Protein AF-B0CZV7-F1 (afdb_monomer_lite)

Foldseek 3Di:
DFAAQVQDDPVQWGDPVSVVVVFVVLQLVQQQVVCVVVVHDRGSAAWPDKDKDFDAIDGGGQDKDKDKDWPDHDQAKTKIKMWIARPPVRDTGMIMITIGGHDDDDDDDDD

Secondary structure (DSSP, 8-state):
-B--GGGB-TTSBB-HHHHHHHHHHHHHHHHHHHHHHTTS-----EEEEEEEEE----BTT-BEEEEEEEEEE-SS-EEEEEEEEETTTTEEEEEEEEEEEPPPPP-----

Structure (mmCIF, N/CA/C/O backbone):
data_AF-B0CZV7-F1
#
_entry.id   AF-B0CZV7-F1
#
loop_
_atom_site.group_PDB
_atom_site.id
_atom_site.type_symbol
_atom_site.label_atom_id
_atom_site.label_alt_id
_atom_site.label_comp_id
_atom_site.label_asym_id
_atom_site.label_entity_id
_atom_site.label_seq_id
_atom_site.pdbx_PDB_ins_code
_atom_site.Cartn_x
_atom_site.Cartn_y
_atom_site.Cartn_z
_atom_site.occupancy
_atom_site.B_iso_or_equiv
_atom_site.auth_seq_id
_atom_site.auth_comp_id
_atom_site.auth_asym_id
_atom_site.auth_atom_id
_atom_site.pdbx_PDB_model_num
ATOM 1 N N . MET A 1 1 ? -4.602 -3.966 -10.012 1.00 88.94 1 MET A N 1
ATOM 2 C CA . MET A 1 1 ? -4.160 -2.762 -10.747 1.00 88.94 1 MET A CA 1
ATOM 3 C C . MET A 1 1 ? -3.134 -3.163 -11.805 1.00 88.94 1 MET A C 1
ATOM 5 O O . MET A 1 1 ? -2.520 -4.210 -11.637 1.00 88.94 1 MET A O 1
ATOM 9 N N . VAL A 1 2 ? -2.962 -2.408 -12.890 1.00 94.88 2 VAL A N 1
ATOM 10 C CA . VAL A 1 2 ? -1.911 -2.651 -13.901 1.00 94.88 2 VAL A CA 1
ATOM 11 C C . VAL A 1 2 ? -0.923 -1.489 -13.840 1.00 94.88 2 VAL A C 1
ATOM 13 O O . VAL A 1 2 ? -1.350 -0.355 -13.672 1.00 94.88 2 VAL A O 1
ATOM 16 N N . CYS A 1 3 ? 0.374 -1.789 -13.908 1.00 94.69 3 CYS A N 1
ATOM 17 C CA . CYS A 1 3 ? 1.435 -0.787 -13.965 1.00 94.69 3 CYS A CA 1
ATOM 18 C C . CYS A 1 3 ? 1.385 -0.064 -15.318 1.00 94.69 3 CYS A C 1
ATOM 20 O O . CYS A 1 3 ? 1.649 -0.689 -16.347 1.00 94.69 3 CYS A O 1
ATOM 22 N N . ASP A 1 4 ? 1.021 1.213 -15.310 1.00 96.19 4 ASP A N 1
ATOM 23 C CA . ASP A 1 4 ? 0.996 2.062 -16.501 1.00 96.19 4 ASP A CA 1
ATOM 24 C C . ASP A 1 4 ? 2.350 2.767 -16.715 1.00 96.19 4 ASP A C 1
ATOM 26 O O . ASP A 1 4 ? 3.151 2.867 -15.783 1.00 96.19 4 ASP A O 1
ATOM 30 N N . ILE A 1 5 ? 2.618 3.252 -17.932 1.00 95.81 5 ILE A N 1
ATOM 31 C CA . ILE A 1 5 ? 3.850 3.985 -18.250 1.00 95.81 5 ILE A CA 1
ATOM 32 C C . ILE A 1 5 ? 3.982 5.260 -17.411 1.00 95.81 5 ILE A C 1
ATOM 34 O O . ILE A 1 5 ? 5.089 5.579 -16.979 1.00 95.81 5 ILE A O 1
ATOM 38 N N . ASP A 1 6 ? 2.865 5.915 -17.085 1.00 96.44 6 ASP A N 1
ATOM 39 C CA . ASP A 1 6 ? 2.847 7.136 -16.268 1.00 96.44 6 ASP A CA 1
ATOM 40 C C . ASP A 1 6 ? 3.269 6.888 -14.812 1.00 96.44 6 ASP A C 1
ATOM 42 O O . ASP A 1 6 ? 3.616 7.809 -14.074 1.00 96.44 6 ASP A O 1
ATOM 46 N N . MET A 1 7 ? 3.269 5.625 -14.383 1.00 96.44 7 MET A N 1
ATOM 47 C CA . MET A 1 7 ? 3.718 5.215 -13.056 1.00 96.44 7 MET A CA 1
ATOM 48 C C . MET A 1 7 ? 5.208 4.864 -13.019 1.00 96.44 7 MET A C 1
ATOM 50 O O . MET A 1 7 ? 5.754 4.555 -11.955 1.00 96.44 7 MET A O 1
ATOM 54 N N . CYS A 1 8 ? 5.869 4.820 -14.174 1.00 96.31 8 CYS A N 1
ATOM 55 C CA . CYS A 1 8 ? 7.237 4.356 -14.297 1.00 96.31 8 CYS A CA 1
ATOM 56 C C . CYS A 1 8 ? 8.246 5.504 -14.274 1.00 96.31 8 CYS A C 1
ATOM 58 O O . CYS A 1 8 ? 8.010 6.622 -14.717 1.00 96.31 8 CYS A O 1
ATOM 60 N N . SER A 1 9 ? 9.434 5.189 -13.771 1.00 94.44 9 SER A N 1
ATOM 61 C CA . SER A 1 9 ? 10.618 6.024 -13.946 1.00 94.44 9 SER A CA 1
ATOM 62 C C . SER A 1 9 ? 11.095 6.009 -15.404 1.00 94.44 9 SER A C 1
ATOM 64 O O . SER A 1 9 ? 10.710 5.144 -16.193 1.00 94.44 9 SER A O 1
ATOM 66 N N . ALA A 1 10 ? 12.062 6.871 -15.732 1.00 92.06 10 ALA A N 1
ATOM 67 C CA . ALA A 1 10 ? 12.737 6.876 -17.036 1.00 92.06 10 ALA A CA 1
ATOM 68 C C . ALA A 1 10 ? 13.399 5.530 -17.416 1.00 92.06 10 ALA A C 1
ATOM 70 O O . ALA A 1 10 ? 13.737 5.314 -18.574 1.00 92.06 10 ALA A O 1
ATOM 71 N N . ARG A 1 11 ? 13.580 4.609 -16.457 1.00 90.75 11 ARG A N 1
ATOM 72 C CA . ARG A 1 11 ? 14.096 3.251 -16.699 1.00 90.75 11 ARG A CA 1
ATOM 73 C C . ARG A 1 11 ? 13.010 2.251 -17.127 1.00 90.75 11 ARG A C 1
ATOM 75 O O . ARG A 1 11 ? 13.318 1.076 -17.290 1.00 90.75 11 ARG A O 1
ATOM 82 N N . GLY A 1 12 ? 11.752 2.680 -17.261 1.00 91.06 12 GLY A N 1
ATOM 83 C CA . GLY A 1 12 ? 10.625 1.810 -17.624 1.00 91.06 12 GLY A CA 1
ATOM 84 C C . GLY A 1 12 ? 10.176 0.860 -16.507 1.00 91.06 12 GLY A C 1
ATOM 85 O O . GLY A 1 12 ? 9.473 -0.118 -16.766 1.00 91.06 12 GLY A O 1
ATOM 86 N N . VAL A 1 13 ? 10.590 1.136 -15.266 1.00 96.19 13 VAL A N 1
ATOM 87 C CA . VAL A 1 13 ? 10.188 0.390 -14.066 1.00 96.19 13 VAL A CA 1
ATOM 88 C C . VAL A 1 13 ? 9.342 1.268 -13.158 1.00 96.19 13 VAL A C 1
ATOM 90 O O . VAL A 1 13 ? 9.598 2.471 -13.058 1.00 96.19 13 VAL A O 1
ATOM 93 N N . LEU A 1 14 ? 8.357 0.662 -12.497 1.00 97.12 14 LEU A N 1
ATOM 94 C CA . LEU A 1 14 ? 7.456 1.292 -11.536 1.00 97.12 14 LEU A CA 1
ATOM 95 C C . LEU A 1 14 ? 8.247 2.145 -10.539 1.00 97.12 14 LEU A C 1
ATOM 97 O O . LEU A 1 14 ? 9.153 1.651 -9.869 1.00 97.12 14 LEU A O 1
ATOM 101 N N . HIS A 1 15 ? 7.911 3.430 -10.474 1.00 97.50 15 HIS A N 1
ATOM 102 C CA . HIS A 1 15 ? 8.600 4.393 -9.635 1.00 97.50 15 HIS A CA 1
ATOM 103 C C . HIS A 1 15 ? 8.298 4.129 -8.156 1.00 97.50 15 HIS A C 1
ATOM 105 O O . HIS A 1 15 ? 7.149 3.909 -7.766 1.00 97.50 15 HIS A O 1
ATOM 111 N N . GLU A 1 16 ? 9.323 4.201 -7.311 1.00 95.81 16 GLU A N 1
ATOM 112 C CA . GLU A 1 16 ? 9.209 3.952 -5.869 1.00 95.81 16 GLU A CA 1
ATOM 113 C C . GLU A 1 16 ? 8.238 4.927 -5.188 1.00 95.81 16 GLU A C 1
ATOM 115 O O . GLU A 1 16 ? 7.486 4.536 -4.299 1.00 95.81 16 GLU A O 1
ATOM 120 N N . GLY A 1 17 ? 8.161 6.171 -5.675 1.00 96.38 17 GLY A N 1
ATOM 121 C CA . GLY A 1 17 ? 7.165 7.145 -5.220 1.00 96.38 17 GLY A CA 1
ATOM 122 C C . GLY A 1 17 ? 5.724 6.759 -5.576 1.00 96.38 17 GLY A C 1
ATOM 123 O O . GLY A 1 17 ? 4.821 6.972 -4.772 1.00 96.38 17 GLY A O 1
ATOM 124 N N . CYS A 1 18 ? 5.495 6.126 -6.733 1.00 97.06 18 CYS A N 1
ATOM 125 C CA . CYS A 1 18 ? 4.169 5.603 -7.074 1.00 97.06 18 CYS A CA 1
ATOM 126 C C . CYS A 1 18 ? 3.800 4.430 -6.163 1.00 97.06 18 CYS A C 1
ATOM 128 O O . CYS A 1 18 ? 2.661 4.337 -5.719 1.00 97.06 18 CYS A O 1
ATOM 130 N N . ILE A 1 19 ? 4.762 3.562 -5.833 1.00 97.50 19 ILE A N 1
ATOM 131 C CA . ILE A 1 19 ? 4.552 2.488 -4.851 1.00 97.50 19 ILE A CA 1
ATOM 132 C C . ILE A 1 19 ? 4.187 3.077 -3.486 1.00 97.50 19 ILE A C 1
ATOM 134 O O . ILE A 1 19 ? 3.231 2.613 -2.870 1.00 97.50 19 ILE A O 1
ATOM 138 N N . ALA A 1 20 ? 4.912 4.102 -3.034 1.00 97.69 20 ALA A N 1
ATOM 139 C CA . ALA A 1 20 ? 4.651 4.761 -1.761 1.00 97.69 20 ALA A CA 1
ATOM 140 C C . ALA A 1 20 ? 3.231 5.340 -1.687 1.00 97.69 20 ALA A C 1
ATOM 142 O O . ALA A 1 20 ? 2.514 5.072 -0.727 1.00 97.69 20 ALA A O 1
ATOM 143 N N . PHE A 1 21 ? 2.800 6.042 -2.738 1.00 97.00 21 PHE A N 1
ATOM 144 C CA . PHE A 1 21 ? 1.440 6.570 -2.856 1.00 97.00 21 PHE A CA 1
ATOM 145 C C . PHE A 1 21 ? 0.372 5.468 -2.778 1.00 97.00 21 PHE A C 1
ATOM 147 O O . PHE A 1 21 ? -0.585 5.571 -2.018 1.00 97.00 21 PHE A O 1
ATOM 154 N N . LEU A 1 22 ? 0.554 4.371 -3.519 1.00 96.75 22 LEU A N 1
ATOM 155 C CA . LEU A 1 22 ? -0.393 3.252 -3.505 1.00 96.75 22 LEU A CA 1
ATOM 156 C C . LEU A 1 22 ? -0.491 2.585 -2.135 1.00 96.75 22 LEU A C 1
ATOM 158 O O . LEU A 1 22 ? -1.573 2.157 -1.739 1.00 96.75 22 LEU A O 1
ATOM 162 N N . VAL A 1 23 ? 0.638 2.455 -1.437 1.00 97.69 23 VAL A N 1
ATOM 163 C CA . VAL A 1 23 ? 0.671 1.902 -0.083 1.00 97.69 23 VAL A CA 1
ATOM 164 C C . VAL A 1 23 ? -0.109 2.795 0.883 1.00 97.69 23 VAL A C 1
ATOM 166 O O . VAL A 1 23 ? -0.912 2.254 1.643 1.00 97.69 23 VAL A O 1
ATOM 169 N N . ASP A 1 24 ? 0.074 4.117 0.813 1.00 96.75 24 ASP A N 1
ATOM 170 C CA . ASP A 1 24 ? -0.653 5.094 1.638 1.00 96.75 24 ASP A CA 1
ATOM 171 C C . ASP A 1 24 ? -2.167 5.000 1.437 1.00 96.75 24 ASP A C 1
ATOM 173 O O . ASP A 1 24 ? -2.906 4.694 2.374 1.00 96.75 24 ASP A O 1
ATOM 177 N N . GLU A 1 25 ? -2.621 5.108 0.190 1.00 96.44 25 GLU A N 1
ATOM 178 C CA . GLU A 1 25 ? -4.045 5.064 -0.156 1.00 96.44 25 GLU A CA 1
ATOM 179 C C . GLU A 1 25 ? -4.702 3.716 0.190 1.00 96.44 25 GLU A C 1
ATOM 181 O O . GLU A 1 25 ? -5.836 3.649 0.682 1.00 96.44 25 GLU A O 1
ATOM 186 N N . CYS A 1 26 ? -3.997 2.599 -0.023 1.00 97.19 26 CYS A N 1
ATOM 187 C CA . CYS A 1 26 ? -4.531 1.276 0.309 1.00 97.19 26 CYS A CA 1
ATOM 188 C C . CYS A 1 26 ? -4.641 1.056 1.825 1.00 97.19 26 CYS A C 1
ATOM 190 O O . CYS A 1 26 ? -5.584 0.402 2.275 1.00 97.19 26 CYS A O 1
ATOM 192 N N . ILE A 1 27 ? -3.715 1.600 2.621 1.00 96.75 27 ILE A N 1
ATOM 193 C CA . ILE A 1 27 ? -3.808 1.548 4.085 1.00 96.75 27 ILE A CA 1
ATOM 194 C C . ILE A 1 27 ? -4.911 2.476 4.588 1.00 96.75 27 ILE A C 1
ATOM 196 O O . ILE A 1 27 ? -5.716 2.061 5.423 1.00 96.75 27 ILE A O 1
ATOM 200 N N . ALA A 1 28 ? -4.999 3.700 4.069 1.00 95.06 28 ALA A N 1
ATOM 201 C CA . ALA A 1 28 ? -6.037 4.650 4.451 1.00 95.06 28 ALA A CA 1
ATOM 202 C C . ALA A 1 28 ? -7.445 4.108 4.143 1.00 95.06 28 ALA A C 1
ATOM 204 O O . ALA A 1 28 ? -8.346 4.171 4.987 1.00 95.06 28 ALA A O 1
ATOM 205 N N . SER A 1 29 ? -7.641 3.494 2.974 1.00 94.94 29 SER A N 1
ATOM 206 C CA . SER A 1 29 ? -8.916 2.859 2.617 1.00 94.94 29 SER A CA 1
ATOM 207 C C . SER A 1 29 ? -9.239 1.646 3.497 1.00 94.94 29 SER A C 1
ATOM 209 O O . SER A 1 29 ? -10.345 1.578 4.037 1.00 94.94 29 SER A O 1
ATOM 211 N N . SER A 1 30 ? -8.294 0.726 3.734 1.00 95.25 30 SER A N 1
ATOM 212 C CA . SER A 1 30 ? -8.539 -0.426 4.620 1.00 95.25 30 SER A CA 1
ATOM 213 C C . SER A 1 30 ? -8.798 -0.005 6.071 1.00 95.25 30 SER A C 1
ATOM 215 O O . SER A 1 30 ? -9.623 -0.610 6.758 1.00 95.25 30 SER A O 1
ATOM 217 N N . MET A 1 31 ? -8.133 1.054 6.539 1.00 95.25 31 MET A N 1
ATOM 218 C CA . MET A 1 31 ? -8.356 1.642 7.860 1.00 95.25 31 MET A CA 1
ATOM 219 C C . MET A 1 31 ? -9.754 2.250 7.964 1.00 95.25 31 MET A C 1
ATOM 221 O O . MET A 1 31 ? -10.465 1.996 8.931 1.00 95.25 31 MET A O 1
ATOM 225 N N . SER A 1 32 ? -10.178 3.002 6.947 1.00 93.50 32 SER A N 1
ATOM 226 C CA . SER A 1 32 ? -11.518 3.595 6.897 1.00 93.50 32 SER A CA 1
ATOM 227 C C . SER A 1 32 ? -12.604 2.523 6.952 1.00 93.50 32 SER A C 1
ATOM 229 O O . SER A 1 32 ? -13.577 2.676 7.690 1.00 93.50 32 SER A O 1
ATOM 231 N N . VAL A 1 33 ? -12.421 1.411 6.232 1.00 94.25 33 VAL A N 1
ATOM 232 C CA . VAL A 1 33 ? -13.339 0.262 6.280 1.00 94.25 33 VAL A CA 1
ATOM 233 C C . VAL A 1 33 ? -13.368 -0.361 7.676 1.00 94.25 33 VAL A C 1
ATOM 235 O O . VAL A 1 33 ? -14.453 -0.596 8.203 1.00 94.25 33 VAL A O 1
ATOM 238 N N . ALA A 1 34 ? -12.208 -0.575 8.302 1.00 93.00 34 ALA A N 1
ATOM 239 C CA . ALA A 1 34 ? -12.123 -1.149 9.646 1.00 93.00 34 ALA A CA 1
ATOM 240 C C . ALA A 1 34 ? -12.808 -0.268 10.709 1.00 93.00 34 ALA A C 1
ATOM 242 O O . ALA A 1 34 ? -13.643 -0.756 11.462 1.00 93.00 34 ALA A O 1
ATOM 243 N N . ILE A 1 35 ? -12.535 1.041 10.712 1.00 91.50 35 ILE A N 1
ATOM 244 C CA . ILE A 1 35 ? -13.166 2.011 11.626 1.00 91.50 35 ILE A CA 1
ATOM 245 C C . ILE A 1 35 ? -14.687 2.029 11.442 1.00 91.50 35 ILE A C 1
ATOM 247 O O . ILE A 1 35 ? -15.437 2.038 12.419 1.00 91.50 35 ILE A O 1
ATOM 251 N N . SER A 1 36 ? -15.144 2.000 10.187 1.00 91.81 36 SER A N 1
ATOM 252 C CA . SER A 1 36 ? -16.575 1.984 9.866 1.00 91.81 36 SER A CA 1
ATOM 253 C C . SER A 1 36 ? -17.250 0.698 10.343 1.00 91.81 36 SER A C 1
ATOM 255 O O . SER A 1 36 ? -18.368 0.747 10.847 1.00 91.81 36 SER A O 1
ATOM 257 N N . ALA A 1 37 ? -16.573 -0.449 10.217 1.00 92.25 37 ALA A N 1
ATOM 258 C CA . ALA A 1 37 ? -17.081 -1.736 10.687 1.00 92.25 37 ALA A CA 1
ATOM 259 C C . ALA A 1 37 ? -17.253 -1.782 12.217 1.00 92.25 37 ALA A C 1
ATOM 261 O O . ALA A 1 37 ? -18.096 -2.521 12.717 1.00 92.25 37 ALA A O 1
ATOM 262 N N . GLU A 1 38 ? -16.507 -0.958 12.956 1.00 90.56 38 GLU A N 1
ATOM 263 C CA . GLU A 1 38 ? -16.656 -0.768 14.405 1.00 90.56 38 GLU A CA 1
ATOM 264 C C . GLU A 1 38 ? -17.717 0.287 14.785 1.00 90.56 38 GLU A C 1
ATOM 266 O O . GLU A 1 38 ? -17.921 0.562 15.967 1.00 90.56 38 GLU A O 1
ATOM 271 N N . GLY A 1 39 ? -18.389 0.910 13.810 1.00 89.69 39 GLY A N 1
ATOM 272 C CA . GLY A 1 39 ? -19.409 1.938 14.049 1.00 89.69 39 GLY A CA 1
ATOM 273 C C . GLY A 1 39 ? -18.852 3.306 14.457 1.00 89.69 39 GLY A C 1
ATOM 274 O O . GLY A 1 39 ? -19.597 4.153 14.951 1.00 89.69 39 GLY A O 1
ATOM 275 N N . ARG A 1 40 ? -17.548 3.542 14.268 1.00 85.94 40 ARG A N 1
ATOM 276 C CA . ARG A 1 40 ? -16.898 4.833 14.532 1.00 85.94 40 ARG A CA 1
ATOM 277 C C . ARG A 1 40 ? -16.924 5.717 13.281 1.00 85.94 40 ARG A C 1
ATOM 279 O O . ARG A 1 40 ? -16.993 5.226 12.158 1.00 85.94 40 ARG A O 1
ATOM 286 N N . ALA A 1 41 ? -16.851 7.037 13.473 1.00 80.12 41 ALA A N 1
ATOM 287 C CA . ALA A 1 41 ? -16.759 7.983 12.361 1.00 80.12 41 ALA A CA 1
ATOM 288 C C . ALA A 1 41 ? -15.485 7.716 11.544 1.00 80.12 41 ALA A C 1
ATOM 290 O O . ALA A 1 41 ? -14.376 7.738 12.083 1.00 80.12 41 ALA A O 1
ATOM 291 N N . SER A 1 42 ? -15.658 7.454 10.251 1.00 74.50 42 SER A N 1
ATOM 292 C CA . SER A 1 42 ? -14.610 6.978 9.351 1.00 74.50 42 SER A CA 1
ATOM 293 C C . SER A 1 42 ? -13.596 8.081 9.053 1.00 74.50 42 SER A C 1
ATOM 295 O O . SER A 1 42 ? -13.772 8.883 8.140 1.00 74.50 42 SER A O 1
ATOM 297 N N . SER A 1 43 ? -12.521 8.126 9.834 1.00 83.62 43 SER A N 1
ATOM 298 C CA . SER A 1 43 ? -11.333 8.915 9.524 1.00 83.62 43 SER A CA 1
ATOM 299 C C . SER A 1 43 ? -10.105 8.026 9.685 1.00 83.62 43 SER A C 1
ATOM 301 O O . SER A 1 43 ? -9.816 7.611 10.809 1.00 83.62 43 SER A O 1
ATOM 303 N N . PRO A 1 44 ? -9.369 7.714 8.603 1.00 82.50 44 PRO A N 1
ATOM 304 C CA . PRO A 1 44 ? -8.169 6.887 8.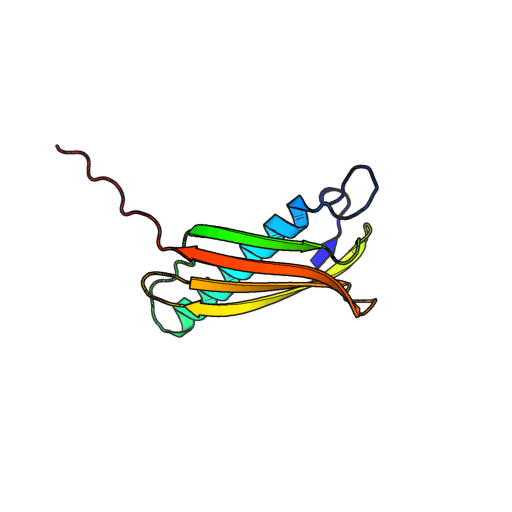700 1.00 82.50 44 PRO A CA 1
ATOM 305 C C . PRO A 1 44 ? -7.059 7.562 9.521 1.00 82.50 44 PRO A C 1
ATOM 307 O O . PRO A 1 44 ? -6.182 6.880 10.057 1.00 82.50 44 PRO A O 1
ATOM 310 N N . GLY A 1 45 ? -7.147 8.885 9.680 1.00 90.31 45 GLY A N 1
ATOM 311 C CA . GLY A 1 45 ? -6.117 9.723 10.270 1.00 90.31 45 GLY A CA 1
ATOM 312 C C . GLY A 1 45 ? -5.183 10.297 9.209 1.00 90.31 45 GLY A C 1
ATOM 313 O O . GLY A 1 45 ? -5.421 10.180 8.010 1.00 90.31 45 GLY A O 1
ATOM 314 N N . VAL A 1 46 ? -4.122 10.939 9.676 1.00 93.19 46 VAL A N 1
ATOM 315 C CA . VAL A 1 46 ? -3.008 11.432 8.872 1.00 93.19 46 VAL A CA 1
ATOM 316 C C . VAL A 1 46 ? -1.801 10.529 9.089 1.00 93.19 46 VAL A C 1
ATOM 318 O O . VAL A 1 46 ? -1.530 10.111 10.219 1.00 93.19 46 VAL A O 1
ATOM 321 N N . THR A 1 47 ? -1.074 10.224 8.019 1.00 94.94 47 THR A N 1
ATOM 322 C CA . THR A 1 47 ? 0.148 9.418 8.086 1.00 94.94 47 THR A CA 1
ATOM 323 C C . THR A 1 47 ? 1.218 10.174 8.875 1.00 94.94 47 THR A C 1
ATOM 325 O O . THR A 1 47 ? 1.647 11.258 8.488 1.00 94.94 47 THR A O 1
ATOM 328 N N . GLN A 1 48 ? 1.637 9.606 10.007 1.00 94.81 48 GLN A N 1
ATOM 329 C CA . GLN A 1 48 ? 2.704 10.148 10.851 1.00 94.81 48 GLN A CA 1
ATOM 330 C C . GLN A 1 48 ? 4.067 9.608 10.413 1.00 94.81 48 GLN A C 1
ATOM 332 O O . GLN A 1 48 ? 5.031 10.361 10.304 1.00 94.81 48 GLN A O 1
ATOM 337 N N . THR A 1 49 ? 4.130 8.302 10.148 1.00 96.50 49 THR A N 1
ATOM 338 C CA . THR A 1 49 ? 5.359 7.617 9.743 1.00 96.50 49 THR A CA 1
ATOM 339 C C . THR A 1 49 ? 5.025 6.542 8.724 1.00 96.50 49 THR A C 1
ATOM 341 O O . THR A 1 49 ? 4.104 5.753 8.934 1.00 96.50 49 THR A O 1
ATOM 344 N N . MET A 1 50 ? 5.822 6.467 7.662 1.00 97.19 50 MET A N 1
ATOM 345 C CA . MET A 1 50 ? 5.761 5.417 6.651 1.00 97.19 50 MET A CA 1
ATOM 346 C C . MET A 1 50 ? 7.139 4.775 6.503 1.00 97.19 50 MET A C 1
ATOM 348 O O . MET A 1 50 ? 8.117 5.459 6.217 1.00 97.19 50 MET A O 1
ATOM 352 N N . ASN A 1 51 ? 7.201 3.454 6.658 1.00 97.88 51 ASN A N 1
ATOM 353 C CA . ASN A 1 51 ? 8.391 2.659 6.375 1.00 97.88 51 ASN A CA 1
ATOM 354 C C . ASN A 1 51 ? 8.112 1.775 5.164 1.00 97.88 51 ASN A C 1
ATOM 356 O O . ASN A 1 51 ? 7.147 1.012 5.181 1.00 97.88 51 ASN A O 1
ATOM 360 N N . LEU A 1 52 ? 8.958 1.860 4.139 1.00 98.00 52 LEU A N 1
ATOM 361 C CA . LEU A 1 52 ? 8.858 1.072 2.912 1.00 98.00 52 LEU A CA 1
ATOM 362 C C . LEU A 1 52 ? 10.159 0.314 2.668 1.00 98.00 52 LEU A C 1
ATOM 364 O O . LEU A 1 52 ? 11.245 0.863 2.825 1.00 98.00 52 LEU A O 1
ATOM 368 N N . MET A 1 53 ? 10.034 -0.940 2.248 1.00 98.38 53 MET A N 1
ATOM 369 C CA . MET A 1 53 ? 11.139 -1.755 1.751 1.00 98.38 53 MET A CA 1
ATOM 370 C C . MET A 1 53 ? 10.818 -2.208 0.334 1.00 98.38 53 MET A C 1
ATOM 372 O O . MET A 1 53 ? 9.736 -2.748 0.086 1.00 98.38 53 MET A O 1
ATOM 376 N N . PHE A 1 54 ? 11.766 -2.003 -0.576 1.00 97.88 54 PHE A N 1
ATOM 377 C CA . PHE A 1 54 ? 11.673 -2.415 -1.971 1.00 97.88 54 PHE A CA 1
ATOM 378 C C . PHE A 1 54 ? 12.478 -3.697 -2.171 1.00 97.88 54 PHE A C 1
ATOM 380 O O . PHE A 1 54 ? 13.665 -3.753 -1.864 1.00 97.88 54 PHE A O 1
ATOM 387 N N . HIS A 1 55 ? 11.814 -4.729 -2.679 1.00 97.44 55 HIS A N 1
ATOM 388 C CA . HIS A 1 55 ? 12.367 -6.077 -2.824 1.00 97.44 55 HIS A CA 1
ATOM 389 C C . HIS A 1 55 ? 12.671 -6.419 -4.281 1.00 97.44 55 HIS A C 1
ATOM 391 O O . HIS A 1 55 ? 13.604 -7.167 -4.562 1.00 97.44 55 HIS A O 1
ATOM 397 N N . ALA A 1 56 ? 11.881 -5.889 -5.220 1.00 96.94 56 ALA A N 1
ATOM 398 C CA . ALA A 1 56 ? 12.057 -6.128 -6.647 1.00 96.94 56 ALA A CA 1
ATOM 399 C C . ALA A 1 56 ? 11.377 -5.049 -7.501 1.00 96.94 56 ALA A C 1
ATOM 401 O O . ALA A 1 56 ? 10.406 -4.418 -7.088 1.00 96.94 56 ALA A O 1
ATOM 402 N N . SER A 1 57 ? 11.844 -4.894 -8.740 1.00 95.69 57 SER A N 1
ATOM 403 C CA . SER A 1 57 ? 11.243 -3.987 -9.724 1.00 95.69 57 SER A CA 1
ATOM 404 C C . SER A 1 57 ? 10.032 -4.612 -10.431 1.00 95.69 57 SER A C 1
ATOM 406 O O . SER A 1 57 ? 9.935 -5.837 -10.582 1.00 95.69 57 SER A O 1
ATOM 408 N N . ALA A 1 58 ? 9.126 -3.760 -10.910 1.00 96.94 58 ALA A N 1
ATOM 409 C CA . ALA A 1 58 ? 8.011 -4.121 -11.785 1.00 96.94 58 ALA A CA 1
ATOM 410 C C . ALA A 1 58 ? 8.074 -3.286 -13.063 1.00 96.94 58 ALA A C 1
ATOM 412 O O . ALA A 1 58 ? 8.322 -2.086 -12.994 1.00 96.94 58 ALA A O 1
ATOM 413 N N . ASN A 1 59 ? 7.844 -3.912 -14.213 1.00 96.06 59 ASN A N 1
ATOM 414 C CA . ASN A 1 59 ? 7.877 -3.227 -15.503 1.00 96.06 59 ASN A CA 1
ATOM 415 C C . ASN A 1 59 ? 6.475 -2.715 -15.858 1.00 96.06 59 ASN A C 1
ATOM 417 O O . ASN A 1 59 ? 5.472 -3.115 -15.255 1.00 96.06 59 A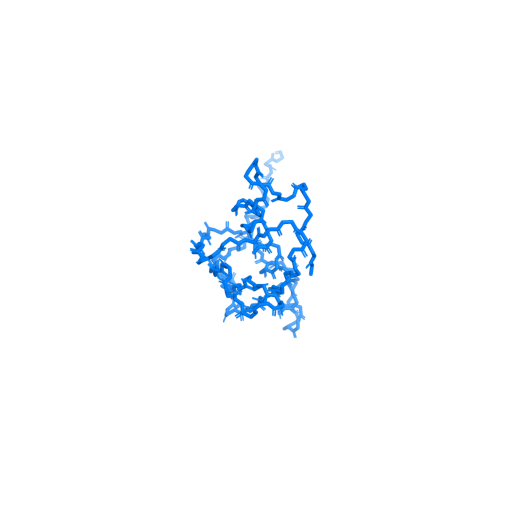SN A O 1
ATOM 421 N N . VAL A 1 60 ? 6.397 -1.857 -16.872 1.00 96.12 60 VAL A N 1
ATOM 422 C CA . VAL A 1 60 ? 5.123 -1.490 -17.506 1.00 96.12 60 VAL A CA 1
ATOM 423 C C . VAL A 1 60 ? 4.340 -2.755 -17.881 1.00 96.12 60 VAL A C 1
ATOM 425 O O . VAL A 1 60 ? 4.900 -3.739 -18.367 1.00 96.12 60 VAL A O 1
ATOM 428 N N . GLY A 1 61 ? 3.037 -2.752 -17.614 1.00 95.25 61 GLY A N 1
ATOM 429 C CA . GLY A 1 61 ? 2.137 -3.878 -17.858 1.00 95.25 61 GLY A CA 1
ATOM 430 C C . GLY A 1 61 ? 2.132 -4.955 -16.767 1.00 95.25 61 GLY A C 1
ATOM 431 O O . GLY A 1 61 ? 1.290 -5.859 -16.813 1.00 95.25 61 GLY A O 1
ATOM 432 N N . THR A 1 62 ? 3.007 -4.882 -15.753 1.00 97.00 62 THR A N 1
ATOM 433 C CA . THR A 1 62 ? 2.939 -5.793 -14.601 1.00 97.00 62 THR A CA 1
ATOM 434 C C . THR A 1 62 ? 1.587 -5.648 -13.894 1.00 97.00 62 THR A C 1
ATOM 436 O O . THR A 1 62 ? 1.152 -4.548 -13.547 1.00 97.00 62 THR A O 1
ATOM 439 N N . LYS A 1 63 ? 0.908 -6.776 -13.648 1.00 97.69 63 LYS A N 1
ATOM 440 C CA . LYS A 1 63 ? -0.345 -6.801 -12.885 1.00 97.69 63 LYS A CA 1
ATOM 441 C C . LYS A 1 63 ? -0.022 -6.785 -11.395 1.00 97.69 63 LYS A C 1
ATOM 443 O O . LYS A 1 63 ? 0.463 -7.776 -10.857 1.00 97.69 63 LYS A O 1
ATOM 448 N N . LEU A 1 64 ? -0.333 -5.677 -10.738 1.00 97.69 64 LEU A N 1
ATOM 449 C CA . LEU A 1 64 ? -0.096 -5.465 -9.317 1.00 97.69 64 LEU A CA 1
ATOM 450 C C . LEU A 1 64 ? -1.286 -5.962 -8.489 1.00 97.69 64 LEU A C 1
ATOM 452 O O . LEU A 1 64 ? -2.445 -5.607 -8.754 1.00 97.69 64 LEU A O 1
ATOM 456 N N . ARG A 1 65 ? -0.980 -6.761 -7.465 1.00 97.81 65 ARG A N 1
ATOM 457 C CA . ARG A 1 65 ? -1.889 -7.146 -6.382 1.00 97.81 65 ARG A CA 1
ATOM 458 C C . ARG A 1 65 ? -1.412 -6.462 -5.107 1.00 97.81 65 ARG A C 1
ATOM 460 O O . ARG A 1 65 ? -0.305 -6.726 -4.653 1.00 97.81 65 ARG A O 1
ATOM 467 N N . ILE A 1 66 ? -2.247 -5.594 -4.553 1.00 97.81 66 ILE A N 1
ATOM 468 C CA . ILE A 1 66 ? -1.942 -4.853 -3.332 1.00 97.81 66 ILE A CA 1
ATOM 469 C C . ILE A 1 66 ? -2.773 -5.461 -2.208 1.00 97.81 66 ILE A C 1
ATOM 471 O O . ILE A 1 66 ? -3.981 -5.638 -2.363 1.00 97.81 66 ILE A O 1
ATOM 475 N N . VAL A 1 67 ? -2.118 -5.836 -1.117 1.00 97.94 67 VAL A N 1
ATOM 476 C CA . VAL A 1 67 ? -2.755 -6.422 0.062 1.00 97.94 67 VAL A CA 1
ATOM 477 C C . VAL A 1 67 ? -2.512 -5.481 1.222 1.00 97.94 67 VAL A C 1
ATOM 479 O O . VAL A 1 67 ? -1.376 -5.352 1.665 1.00 97.94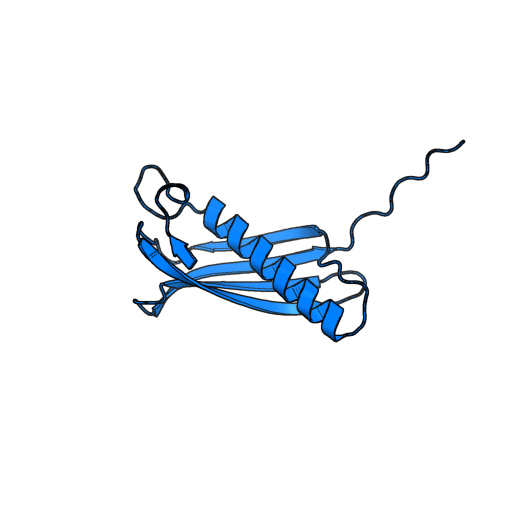 67 VAL A O 1
ATOM 482 N N . SER A 1 68 ? -3.571 -4.828 1.691 1.00 97.38 68 SER A N 1
ATOM 483 C CA . SER A 1 68 ? -3.523 -3.956 2.860 1.00 97.38 68 SER A CA 1
ATOM 484 C C . SER A 1 68 ? -4.236 -4.607 4.037 1.00 97.38 68 SER A C 1
ATOM 486 O O . SER A 1 68 ? -5.333 -5.148 3.882 1.00 97.38 68 SER A O 1
ATOM 488 N N . THR A 1 69 ? -3.616 -4.524 5.207 1.00 97.12 69 THR A N 1
ATOM 489 C CA . THR A 1 69 ? -4.122 -5.065 6.462 1.00 97.12 69 THR A CA 1
ATOM 490 C C . THR A 1 69 ? -4.093 -3.974 7.522 1.00 97.12 69 THR A C 1
ATOM 492 O O . THR A 1 69 ? -3.033 -3.446 7.872 1.00 97.12 69 THR A O 1
ATOM 495 N N . THR A 1 70 ? -5.263 -3.667 8.075 1.00 95.81 70 THR A N 1
ATOM 496 C CA . THR A 1 70 ? -5.382 -2.848 9.282 1.00 95.81 70 THR A CA 1
ATOM 497 C C . THR A 1 70 ? -4.878 -3.657 10.475 1.00 95.81 70 THR A C 1
ATOM 499 O O . THR A 1 70 ? -5.416 -4.718 10.774 1.00 95.81 70 THR A O 1
ATOM 502 N N . MET A 1 71 ? -3.827 -3.171 11.134 1.00 95.00 71 MET A N 1
ATOM 503 C CA . MET A 1 71 ? -3.184 -3.851 12.264 1.00 95.00 71 MET A CA 1
ATOM 504 C C . MET A 1 71 ? -3.742 -3.373 13.604 1.00 95.00 71 MET A C 1
ATOM 506 O O . MET A 1 71 ? -3.942 -4.172 14.512 1.00 95.00 71 MET A O 1
ATOM 510 N N . ALA A 1 72 ? -3.983 -2.068 13.730 1.00 92.50 72 ALA A N 1
ATOM 511 C CA . ALA A 1 72 ? -4.570 -1.468 14.918 1.00 92.50 72 ALA A CA 1
ATOM 512 C C . ALA A 1 72 ? -5.405 -0.251 14.527 1.00 92.50 72 ALA A C 1
ATOM 514 O O . ALA A 1 72 ? -4.968 0.556 13.707 1.00 92.50 72 ALA A O 1
ATOM 515 N N . SER A 1 73 ? -6.574 -0.105 15.146 1.00 88.62 73 SER A N 1
ATOM 516 C CA . SER A 1 73 ? -7.420 1.070 14.986 1.00 88.62 73 SER A CA 1
ATOM 517 C C . SER A 1 73 ? -7.806 1.627 16.355 1.00 88.62 73 SER A C 1
ATOM 519 O O . SER A 1 73 ? -8.750 1.166 16.987 1.00 88.62 73 SER A O 1
ATOM 521 N N . GLY A 1 74 ? -7.020 2.577 16.857 1.00 84.31 74 GLY A N 1
ATOM 522 C CA . GLY A 1 74 ? -7.184 3.160 18.186 1.00 84.31 74 GLY A CA 1
ATOM 523 C C . GLY A 1 74 ? -7.857 4.531 18.165 1.00 84.31 74 GLY A C 1
ATOM 524 O O . GLY A 1 74 ? -8.302 5.028 17.132 1.00 84.31 74 GLY A O 1
ATOM 525 N N . LEU A 1 75 ? -7.923 5.163 19.341 1.00 78.88 75 LEU A N 1
ATOM 526 C CA . LEU A 1 75 ? -8.341 6.567 19.480 1.00 78.88 75 LEU A CA 1
ATOM 527 C C . LEU A 1 75 ? -7.191 7.555 19.241 1.00 78.88 75 LEU A C 1
ATOM 529 O O . LEU A 1 75 ? -7.441 8.694 18.867 1.00 78.88 75 LEU A O 1
ATOM 533 N N . GLN A 1 76 ? -5.948 7.135 19.493 1.00 81.88 76 GLN A N 1
ATOM 534 C CA . GLN A 1 76 ? -4.758 7.999 19.454 1.00 81.88 76 GLN A CA 1
ATOM 535 C C . GLN A 1 76 ? -3.801 7.637 18.320 1.00 81.88 76 GLN A C 1
ATOM 537 O O . GLN A 1 76 ? -3.146 8.508 17.755 1.00 81.88 76 GLN A O 1
ATOM 542 N N . SER A 1 77 ? -3.722 6.353 17.980 1.00 87.25 77 SER A N 1
ATOM 543 C CA . SER A 1 77 ? -2.877 5.863 16.903 1.00 87.25 77 SER A CA 1
ATOM 544 C C . SER A 1 77 ? -3.539 4.701 16.183 1.00 87.25 77 SER A C 1
ATOM 546 O O . SER A 1 77 ? -4.254 3.887 16.772 1.00 87.25 77 SER A O 1
ATOM 548 N N . ASN A 1 78 ? -3.269 4.646 14.889 1.00 94.00 78 ASN A N 1
ATOM 549 C CA . ASN A 1 78 ? -3.671 3.589 13.985 1.00 94.00 78 ASN A CA 1
ATOM 550 C C . ASN A 1 78 ? -2.410 3.001 13.350 1.00 94.00 78 ASN A C 1
ATOM 552 O O . ASN A 1 78 ? -1.421 3.706 13.147 1.00 94.00 78 ASN A O 1
ATOM 556 N N . ALA A 1 79 ? -2.445 1.716 13.018 1.00 96.00 79 ALA A N 1
ATOM 557 C CA . ALA A 1 79 ? -1.345 1.039 12.347 1.00 96.00 79 ALA A CA 1
ATOM 558 C C . ALA A 1 79 ? -1.861 0.209 11.174 1.00 96.00 79 ALA A C 1
ATOM 560 O O . ALA A 1 79 ? -2.867 -0.497 11.291 1.00 96.00 79 ALA A O 1
ATOM 561 N N . GLY A 1 80 ? -1.144 0.259 10.057 1.00 97.31 80 GLY A N 1
ATOM 562 C CA . GLY A 1 80 ? -1.453 -0.514 8.859 1.00 97.31 80 GLY A CA 1
ATOM 563 C C . GLY A 1 80 ? -0.203 -1.132 8.253 1.00 97.31 80 GLY A C 1
ATOM 564 O O . GLY A 1 80 ? 0.899 -0.600 8.389 1.00 97.31 80 GLY A O 1
ATOM 565 N N . ARG A 1 81 ? -0.377 -2.264 7.574 1.00 98.00 81 ARG A N 1
ATOM 566 C CA . ARG A 1 81 ? 0.659 -2.917 6.771 1.00 98.00 81 ARG A CA 1
ATOM 567 C C . ARG A 1 81 ? 0.136 -3.116 5.360 1.00 98.00 81 ARG A C 1
ATOM 569 O O . ARG A 1 81 ? -1.027 -3.455 5.181 1.00 98.00 81 ARG A O 1
ATOM 576 N N . CYS A 1 82 ? 1.004 -2.956 4.374 1.00 98.31 82 CYS A N 1
ATOM 577 C CA . CYS A 1 82 ? 0.673 -3.181 2.979 1.00 98.31 82 CYS A CA 1
ATOM 578 C C . CYS A 1 82 ? 1.773 -3.969 2.276 1.00 98.31 82 CYS A C 1
ATOM 580 O O . CYS A 1 82 ? 2.958 -3.808 2.563 1.00 98.31 82 CYS A O 1
ATOM 582 N N . GLU A 1 83 ? 1.384 -4.815 1.336 1.00 98.50 83 GLU A N 1
ATOM 583 C CA . GLU A 1 83 ? 2.294 -5.561 0.483 1.00 98.50 83 GLU A CA 1
ATOM 584 C C . GLU A 1 83 ? 1.892 -5.398 -0.976 1.00 98.50 83 GLU A C 1
ATOM 586 O O . GLU A 1 83 ? 0.730 -5.585 -1.347 1.00 98.50 83 GLU A O 1
ATOM 591 N N . VAL A 1 84 ? 2.872 -5.084 -1.817 1.00 98.31 84 VAL A N 1
ATOM 592 C CA . VAL A 1 84 ? 2.694 -4.924 -3.257 1.00 98.31 84 VAL A CA 1
ATOM 593 C C . VAL A 1 84 ? 3.327 -6.115 -3.953 1.00 98.31 84 VAL A C 1
ATOM 595 O O . VAL A 1 84 ? 4.525 -6.362 -3.832 1.00 98.31 84 VAL A O 1
ATOM 598 N N . TRP A 1 85 ? 2.515 -6.851 -4.701 1.00 98.44 85 TRP A N 1
ATOM 599 C CA . TRP A 1 85 ? 2.897 -8.097 -5.351 1.00 98.44 85 TRP A CA 1
ATOM 600 C C . TRP A 1 85 ? 2.774 -7.995 -6.868 1.00 98.44 85 TRP A C 1
ATOM 602 O O . TRP A 1 85 ? 1.792 -7.460 -7.386 1.00 98.44 85 TRP A O 1
ATOM 612 N N . ASP A 1 86 ? 3.708 -8.613 -7.585 1.00 97.62 86 ASP A N 1
ATOM 613 C CA . ASP A 1 86 ? 3.476 -9.041 -8.960 1.00 97.62 86 ASP A CA 1
ATOM 614 C C . ASP A 1 86 ? 2.549 -10.260 -8.933 1.00 97.62 86 ASP A C 1
ATOM 616 O O . ASP A 1 86 ? 2.912 -11.341 -8.463 1.00 97.62 86 ASP A O 1
ATOM 620 N N . SER A 1 87 ? 1.330 -10.077 -9.430 1.00 96.06 87 SER A N 1
ATOM 621 C CA . SER A 1 87 ? 0.292 -11.101 -9.402 1.00 96.06 87 SER A CA 1
ATOM 622 C C . SER A 1 87 ? 0.580 -12.285 -10.319 1.00 96.06 87 SER A C 1
ATOM 624 O O . SER A 1 87 ? 0.027 -13.350 -10.064 1.00 96.06 87 SER A O 1
ATOM 626 N N . LYS A 1 88 ? 1.348 -12.105 -11.399 1.00 95.19 88 LYS A N 1
ATOM 627 C CA . LYS A 1 88 ? 1.633 -13.183 -12.359 1.00 95.19 88 LYS A CA 1
ATOM 628 C C . LYS A 1 88 ? 2.843 -13.996 -11.919 1.00 95.19 88 LYS A C 1
ATOM 630 O O . LYS A 1 88 ? 2.820 -15.215 -11.996 1.00 95.19 88 LYS A O 1
ATOM 635 N N . ASN A 1 89 ? 3.881 -13.309 -11.449 1.00 95.12 89 ASN A N 1
ATOM 636 C CA . ASN A 1 89 ? 5.148 -13.940 -11.078 1.00 95.12 89 ASN A CA 1
ATOM 637 C C . ASN A 1 89 ? 5.232 -14.308 -9.588 1.00 95.12 89 ASN A C 1
ATOM 639 O O . ASN A 1 89 ? 6.274 -14.775 -9.141 1.00 95.12 89 ASN A O 1
ATOM 643 N N . HIS A 1 90 ? 4.167 -14.065 -8.814 1.00 94.88 90 HIS A N 1
ATOM 644 C CA . HIS A 1 90 ? 4.100 -14.328 -7.371 1.00 94.88 90 HIS A CA 1
ATOM 645 C C . HIS A 1 90 ? 5.278 -13.733 -6.584 1.00 94.88 90 HIS A C 1
ATOM 647 O O . HIS A 1 90 ? 5.749 -14.304 -5.602 1.00 94.88 90 HIS A O 1
ATOM 653 N N . ARG A 1 91 ? 5.754 -12.562 -7.016 1.00 97.25 91 ARG A N 1
ATOM 654 C CA . ARG A 1 91 ? 6.932 -11.903 -6.451 1.00 97.25 91 ARG A CA 1
ATOM 655 C C . ARG A 1 91 ? 6.519 -10.716 -5.597 1.00 97.25 91 ARG A C 1
ATOM 657 O O . ARG A 1 91 ? 5.743 -9.874 -6.049 1.00 97.25 91 ARG A O 1
ATOM 664 N N . LEU A 1 92 ? 7.059 -10.633 -4.385 1.00 98.00 92 LEU A N 1
ATOM 665 C CA . LEU A 1 92 ? 6.912 -9.451 -3.542 1.00 98.00 92 LEU A CA 1
ATOM 666 C C . LEU A 1 92 ? 7.769 -8.322 -4.127 1.00 98.00 92 LEU A C 1
ATOM 668 O O . LEU A 1 92 ? 8.968 -8.492 -4.332 1.00 98.00 92 LEU A O 1
ATOM 672 N N . LEU A 1 93 ? 7.139 -7.194 -4.438 1.00 98.19 93 LEU A N 1
ATOM 673 C CA . LEU A 1 93 ? 7.795 -6.018 -5.009 1.00 98.19 93 LEU A CA 1
ATOM 674 C C . LEU A 1 93 ? 8.180 -5.033 -3.911 1.00 98.19 93 LEU A C 1
ATOM 676 O O . LEU A 1 93 ? 9.302 -4.539 -3.894 1.00 98.19 93 LEU A O 1
ATOM 680 N N . ALA A 1 94 ? 7.262 -4.784 -2.977 1.00 98.44 94 ALA A N 1
ATOM 681 C CA . ALA A 1 94 ? 7.489 -3.904 -1.842 1.00 98.44 94 ALA A CA 1
ATOM 682 C C . ALA A 1 94 ? 6.635 -4.311 -0.639 1.00 98.44 94 ALA A C 1
ATOM 684 O O . ALA A 1 94 ? 5.550 -4.877 -0.791 1.00 98.44 94 ALA A O 1
ATOM 685 N N . SER A 1 95 ? 7.110 -3.974 0.554 1.00 98.31 95 SER A N 1
ATOM 686 C CA . SER A 1 95 ? 6.349 -4.072 1.800 1.00 98.31 95 SER A CA 1
ATOM 687 C C . SER A 1 95 ? 6.395 -2.744 2.538 1.00 98.31 95 SER A C 1
ATOM 689 O O . SER A 1 95 ? 7.457 -2.128 2.626 1.00 98.31 95 SER A O 1
ATOM 691 N N . GLY A 1 96 ? 5.264 -2.331 3.096 1.00 97.69 96 GLY A N 1
ATOM 692 C CA . GLY A 1 96 ? 5.124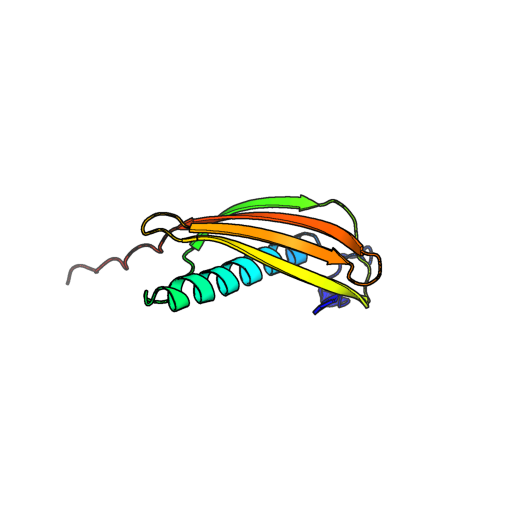 -1.084 3.828 1.00 97.69 96 GLY A CA 1
ATOM 693 C C . GLY A 1 96 ? 4.426 -1.256 5.167 1.00 97.69 96 GLY A C 1
ATOM 694 O O . GLY A 1 96 ? 3.549 -2.107 5.315 1.00 97.69 96 GLY A O 1
ATOM 695 N N . ALA A 1 97 ? 4.803 -0.424 6.131 1.00 97.81 97 ALA A N 1
ATOM 696 C CA . ALA A 1 97 ? 4.114 -0.278 7.405 1.00 97.81 97 ALA A CA 1
ATOM 697 C C . ALA A 1 97 ? 3.946 1.207 7.741 1.00 97.81 97 ALA A C 1
ATOM 699 O O . ALA A 1 97 ? 4.872 2.001 7.554 1.00 97.81 97 ALA A O 1
ATOM 700 N N . MET A 1 98 ? 2.770 1.565 8.246 1.00 96.56 98 MET A N 1
ATOM 701 C CA . MET A 1 98 ? 2.396 2.939 8.562 1.00 96.56 98 MET A CA 1
ATOM 702 C C . MET A 1 98 ? 1.877 3.079 9.980 1.00 96.56 98 MET A C 1
ATOM 704 O O . MET A 1 98 ? 1.143 2.216 10.468 1.00 96.56 98 MET A O 1
ATOM 708 N N . LEU A 1 99 ? 2.211 4.214 10.587 1.00 96.62 99 LEU A N 1
ATOM 709 C CA . LEU A 1 99 ? 1.524 4.760 11.749 1.00 96.62 99 LEU A CA 1
ATOM 710 C C . LEU A 1 99 ? 0.728 5.982 11.311 1.00 96.62 99 LEU A C 1
ATOM 712 O O . LEU A 1 99 ? 1.269 6.873 10.653 1.00 96.62 99 LEU A O 1
ATOM 716 N N . LEU A 1 100 ? -0.542 6.023 11.701 1.00 95.25 100 LEU A N 1
ATOM 717 C CA . LEU A 1 100 ? -1.439 7.140 11.449 1.00 95.25 100 LEU A CA 1
ATOM 718 C C . LEU A 1 100 ? -1.946 7.702 12.777 1.00 95.25 100 LEU A C 1
ATOM 720 O O . LEU A 1 100 ? -2.061 6.981 13.771 1.00 95.25 100 LEU A O 1
ATOM 724 N N . MET A 1 101 ? -2.259 8.992 12.787 1.00 92.62 101 MET A N 1
ATOM 725 C CA . MET A 1 101 ? -2.781 9.706 13.951 1.00 92.62 101 MET A CA 1
ATOM 726 C C . MET A 1 101 ? -4.041 10.497 13.585 1.00 92.62 101 MET A C 1
ATOM 728 O O . MET A 1 101 ? -4.207 10.870 12.425 1.00 92.62 101 MET A O 1
ATOM 732 N N . PRO A 1 102 ? -4.937 10.793 14.535 1.00 87.81 102 PRO A N 1
ATOM 733 C CA . PRO A 1 102 ? -6.049 11.699 14.282 1.00 87.81 102 PRO A CA 1
ATOM 734 C C . PRO A 1 102 ? -5.558 13.072 13.791 1.00 87.81 102 PRO A C 1
ATOM 736 O O . PRO A 1 102 ? -4.509 13.545 14.243 1.00 87.81 102 PRO A O 1
ATOM 739 N N . PRO A 1 103 ? -6.298 13.738 12.887 1.00 86.88 103 PRO A N 1
ATOM 740 C CA . PRO A 1 103 ? -5.975 15.101 12.490 1.00 86.88 103 PRO A CA 1
ATOM 741 C C . PRO A 1 103 ? -6.109 16.058 13.680 1.00 86.88 103 PRO A C 1
ATOM 743 O O . PRO A 1 103 ? -6.869 15.815 14.622 1.00 86.88 103 PRO A O 1
ATOM 746 N N . SER A 1 104 ? -5.398 17.182 13.620 1.00 84.75 104 SER A N 1
ATOM 747 C CA . SER A 1 104 ? -5.580 18.256 14.592 1.00 84.75 104 SER A CA 1
ATOM 748 C C . SER A 1 104 ? -6.983 18.856 14.484 1.00 84.75 104 SER A C 1
ATOM 750 O O . SER A 1 104 ? -7.569 18.960 13.404 1.00 84.75 104 SER A O 1
ATOM 752 N N . LEU A 1 105 ? -7.533 19.274 15.626 1.00 83.50 105 LEU A N 1
ATOM 753 C CA . LEU A 1 105 ? -8.771 20.043 15.633 1.00 83.50 105 LEU A CA 1
ATOM 754 C C . LEU A 1 105 ? -8.517 21.424 15.003 1.00 83.50 105 LEU A C 1
ATOM 756 O O . LEU A 1 105 ? -7.471 22.025 15.267 1.00 83.50 105 LEU A O 1
ATOM 760 N N . PRO A 1 106 ? -9.459 21.958 14.204 1.00 81.12 106 PRO A N 1
ATOM 761 C CA . PRO A 1 106 ? -9.305 23.283 13.628 1.00 81.12 106 PRO A CA 1
ATOM 762 C C . PRO A 1 106 ? -9.147 24.337 14.728 1.00 81.12 106 PRO A C 1
ATOM 764 O O . PRO A 1 106 ? -9.904 24.360 15.703 1.00 81.12 106 PRO A O 1
ATOM 767 N N . MET A 1 107 ? -8.178 25.239 14.554 1.00 80.06 107 MET A N 1
ATOM 768 C CA . MET A 1 107 ? -7.990 26.370 15.458 1.00 80.06 107 MET A CA 1
ATOM 769 C C . MET A 1 107 ? -9.214 27.289 15.373 1.00 80.06 107 MET A C 1
ATOM 771 O O . MET A 1 107 ? -9.477 27.890 14.330 1.00 80.06 107 MET A O 1
ATOM 775 N N . LYS A 1 108 ? -9.962 27.427 16.472 1.00 78.62 108 LYS A N 1
ATOM 776 C CA . LYS A 1 108 ? -11.005 28.453 16.579 1.00 78.62 108 LYS A CA 1
ATOM 777 C C . LYS A 1 108 ? -10.314 29.817 16.616 1.00 78.62 108 LYS A C 1
ATOM 779 O O . LYS A 1 108 ? -9.582 30.094 17.563 1.00 78.62 108 LYS A O 1
ATOM 784 N N . ARG A 1 109 ? -10.506 30.658 15.591 1.00 68.56 109 ARG A N 1
ATOM 785 C CA . ARG A 1 109 ? -10.066 32.061 15.671 1.00 68.56 109 ARG A CA 1
ATOM 786 C C . ARG A 1 109 ? -10.853 32.743 16.797 1.00 68.56 109 ARG A C 1
ATOM 788 O O . ARG A 1 109 ? -12.075 32.586 16.813 1.00 68.56 109 ARG A O 1
ATOM 795 N N . PRO A 1 110 ? -10.195 33.461 17.722 1.00 74.75 110 PRO A N 1
ATOM 796 C CA . PRO A 1 110 ? -10.917 34.325 18.644 1.00 74.75 110 PRO A CA 1
ATOM 797 C C . PRO A 1 110 ? -11.668 35.391 17.831 1.00 74.75 110 PRO A C 1
ATOM 799 O O . PRO A 1 110 ? -11.107 35.944 16.882 1.00 74.75 110 PRO A O 1
ATOM 802 N N . SER A 1 111 ? -12.949 35.574 18.158 1.00 73.00 111 SER A N 1
ATOM 803 C CA . SER A 1 111 ? -13.843 36.599 17.601 1.00 73.00 111 SER A CA 1
ATOM 804 C C . SER A 1 111 ? -13.427 37.998 18.018 1.00 73.00 111 SER A C 1
ATOM 806 O O . SER A 1 111 ? -13.102 38.133 19.221 1.00 73.00 111 SER A O 1
#

Organism: Laccaria bicolor (strain S238N-H82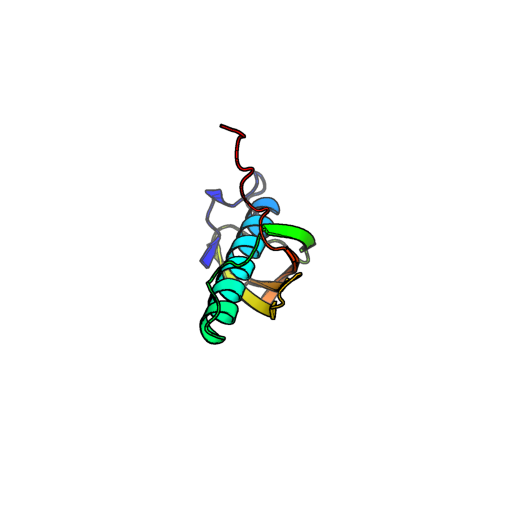 / ATCC MYA-4686) (NCBI:txid486041)

InterPro domains:
  IPR006683 Thioesterase domain [PF03061] (12-90)
  IPR029069 HotDog domain superfamily [SSF54637] (4-101)

Radius of gyration: 16.29 Å; chains: 1; bounding box: 34×51×38 Å

Sequence (111 aa):
MVCDIDMCSARGVLHEGCIAFLVDECIASSMSVAISA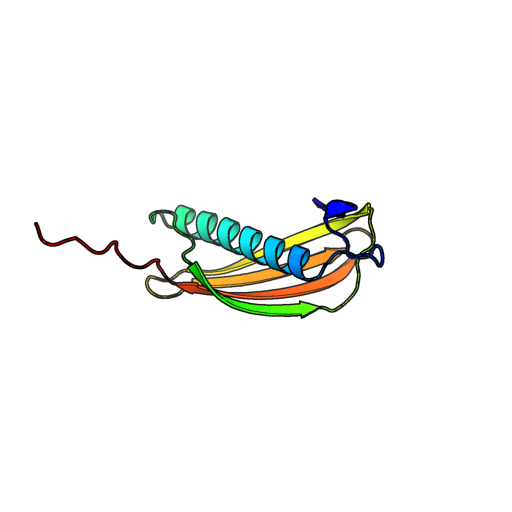EGRASSPGVTQTMNLMFHASANVGTKLRIVSTTMASGLQSNAGRCEVWDSKNHRLLASGAMLLMPPSLPMKRPS

pLDDT: mean 93.22, std 6.34, range [68.56, 98.5]